Protein AF-A0A9D4Y4F7-F1 (afdb_monomer_lite)

Organism: Pisum sativum (NCBI:txid3888)

Radius of gyration: 18.5 Å; chains: 1; bounding box: 43×18×58 Å

Foldseek 3Di:
DDDDVVVVVVVVVVVVLVCCVVVVPVVNVVVLVVLLVVQLVVLVQDDDPPDPDPPSVVVSVVSSVVSCVVSVPDPVNDDDD

Sequence (81 aa):
MAGRGRDDAAIAEALGMLAGVLGGNPNVVGMGAARQLSEFQKNNPPMFKGAYDPDGAQKWLKEIERIFRVTECAENQKVRF

Secondary structure (DSSP, 8-state):
---SHHHHHHHHHHHHHHHHHHTT-HHHHHHHHHHHHHHHHHT-PPPP--SS-HHHHHHHHHHHHHHHHHTT--GGGSPP-

pLDDT: mean 76.45, std 13.03, range [42.41, 94.5]

Structure (mmCIF, N/CA/C/O backbone):
data_AF-A0A9D4Y4F7-F1
#
_entry.id   AF-A0A9D4Y4F7-F1
#
loop_
_atom_site.group_PDB
_atom_site.id
_atom_site.type_symbol
_atom_site.label_atom_id
_atom_site.label_alt_id
_atom_site.label_comp_id
_atom_site.label_asym_id
_atom_site.label_entity_id
_atom_site.label_seq_id
_atom_site.pdbx_PDB_ins_code
_atom_site.Cartn_x
_atom_site.Cartn_y
_atom_site.Cartn_z
_atom_site.occupancy
_atom_site.B_iso_or_equiv
_atom_site.auth_seq_id
_atom_site.auth_comp_id
_atom_site.auth_asym_id
_atom_site.auth_atom_id
_atom_site.pdbx_PDB_model_num
ATOM 1 N N . MET A 1 1 ? 12.246 2.792 -43.922 1.00 42.41 1 MET A N 1
ATOM 2 C CA . MET A 1 1 ? 13.426 2.499 -43.079 1.00 42.41 1 MET A CA 1
ATOM 3 C C . MET A 1 1 ? 13.198 3.072 -41.678 1.00 42.41 1 MET A C 1
ATOM 5 O O . MET A 1 1 ? 13.611 4.190 -41.419 1.00 42.41 1 MET A O 1
ATOM 9 N N . ALA A 1 2 ? 12.469 2.385 -40.794 1.00 50.94 2 ALA A N 1
ATOM 10 C CA . ALA A 1 2 ? 12.147 2.909 -39.459 1.00 50.94 2 ALA A CA 1
ATOM 11 C C . ALA A 1 2 ? 12.151 1.765 -38.440 1.00 50.94 2 ALA A C 1
ATOM 13 O O . ALA A 1 2 ? 11.128 1.128 -38.210 1.00 50.94 2 ALA A O 1
ATOM 14 N N . GLY A 1 3 ? 13.323 1.445 -37.891 1.00 53.78 3 GLY A N 1
ATOM 15 C CA . GLY A 1 3 ? 13.446 0.289 -36.998 1.00 53.78 3 GLY A CA 1
ATOM 16 C C . GLY A 1 3 ? 14.574 0.327 -35.977 1.00 53.78 3 GLY A C 1
ATOM 17 O O . GLY A 1 3 ? 14.682 -0.626 -35.235 1.00 53.78 3 GLY A O 1
ATOM 18 N N . ARG A 1 4 ? 15.398 1.383 -35.904 1.00 58.69 4 ARG A N 1
ATOM 19 C CA . ARG A 1 4 ? 16.610 1.358 -35.059 1.00 58.69 4 ARG A CA 1
ATOM 20 C C . ARG A 1 4 ? 16.454 2.029 -33.690 1.00 58.69 4 ARG A C 1
ATOM 22 O O . ARG A 1 4 ? 16.989 1.547 -32.710 1.00 58.69 4 ARG A O 1
ATOM 29 N N . GLY A 1 5 ? 15.638 3.080 -33.592 1.00 60.22 5 GLY A N 1
ATOM 30 C CA . GLY A 1 5 ? 15.551 3.879 -32.361 1.00 60.22 5 GLY A CA 1
ATOM 31 C C . GLY A 1 5 ? 14.763 3.260 -31.197 1.00 60.22 5 GLY A C 1
ATOM 32 O O . GLY A 1 5 ? 14.928 3.708 -30.068 1.00 60.22 5 GLY A O 1
ATOM 33 N N . ARG A 1 6 ? 13.901 2.258 -31.434 1.00 61.59 6 ARG A N 1
ATOM 34 C CA . ARG A 1 6 ? 13.136 1.603 -30.349 1.00 61.59 6 ARG A CA 1
ATOM 35 C C . ARG A 1 6 ? 13.993 0.627 -29.547 1.00 61.59 6 ARG A C 1
ATOM 37 O O . ARG A 1 6 ? 13.830 0.540 -28.335 1.00 61.59 6 ARG A O 1
ATOM 44 N N . ASP A 1 7 ? 14.916 -0.047 -30.221 1.00 76.50 7 ASP A N 1
ATOM 45 C CA . ASP A 1 7 ? 15.778 -1.050 -29.602 1.00 76.50 7 ASP A CA 1
ATOM 46 C C . ASP A 1 7 ? 16.914 -0.372 -28.825 1.00 76.50 7 ASP A C 1
ATOM 48 O O . ASP A 1 7 ? 17.198 -0.748 -27.691 1.00 76.50 7 ASP A O 1
ATOM 52 N N . ASP A 1 8 ? 17.476 0.710 -29.372 1.00 80.88 8 ASP A N 1
ATOM 53 C CA . ASP A 1 8 ? 18.517 1.506 -28.712 1.00 80.88 8 ASP A CA 1
ATOM 54 C C . ASP A 1 8 ? 18.022 2.129 -27.390 1.00 80.88 8 ASP A C 1
ATOM 56 O O . ASP A 1 8 ? 18.754 2.166 -26.399 1.00 80.88 8 ASP A O 1
ATOM 60 N N . ALA A 1 9 ? 16.759 2.570 -27.344 1.00 72.81 9 ALA A N 1
ATOM 61 C CA . ALA A 1 9 ? 16.143 3.112 -26.132 1.00 72.81 9 ALA A CA 1
ATOM 62 C C . ALA A 1 9 ? 15.939 2.036 -25.053 1.00 72.81 9 ALA A C 1
ATOM 64 O O . ALA A 1 9 ? 16.257 2.267 -23.887 1.00 72.81 9 ALA A O 1
ATOM 65 N N . ALA A 1 10 ? 15.471 0.849 -25.446 1.00 71.19 10 ALA A N 1
ATOM 66 C CA . ALA A 1 10 ? 15.295 -0.276 -24.530 1.00 71.19 10 ALA A CA 1
ATOM 67 C C . ALA A 1 10 ? 16.639 -0.771 -23.966 1.00 71.19 10 ALA A C 1
ATOM 69 O O . ALA A 1 10 ? 16.740 -1.105 -22.785 1.00 71.19 10 ALA A O 1
ATOM 70 N N . ILE A 1 11 ? 17.693 -0.770 -24.789 1.00 78.50 11 ILE A N 1
ATOM 71 C CA . ILE A 1 11 ? 19.051 -1.130 -24.365 1.00 78.50 11 ILE A CA 1
ATOM 72 C C . ILE A 1 11 ? 19.608 -0.091 -23.385 1.00 78.50 11 ILE A C 1
ATOM 74 O O . ILE A 1 11 ? 20.172 -0.461 -22.354 1.00 78.50 11 ILE A O 1
ATOM 78 N N . ALA A 1 12 ? 19.427 1.202 -23.665 1.00 74.88 12 ALA A N 1
ATOM 79 C CA . ALA A 1 12 ? 19.859 2.271 -22.768 1.00 74.88 12 ALA A CA 1
ATOM 80 C C . ALA A 1 12 ? 19.146 2.211 -21.404 1.00 74.88 12 ALA A C 1
ATOM 82 O O . ALA A 1 12 ? 19.783 2.400 -20.367 1.00 74.88 12 ALA A O 1
ATOM 83 N N . GLU A 1 13 ? 17.850 1.890 -21.392 1.00 72.25 13 GLU A N 1
ATOM 84 C CA . GLU A 1 13 ? 17.074 1.714 -20.162 1.00 72.25 13 GLU A CA 1
ATOM 85 C C . GLU A 1 13 ? 17.572 0.509 -19.347 1.00 72.25 13 GLU A C 1
ATOM 87 O O . GLU A 1 13 ? 17.853 0.641 -18.153 1.00 72.25 13 GLU A O 1
ATOM 92 N N . ALA A 1 14 ? 17.776 -0.640 -19.998 1.00 77.94 14 ALA A N 1
ATOM 93 C CA . ALA A 1 14 ? 18.285 -1.846 -19.347 1.00 77.94 14 ALA A CA 1
ATOM 94 C C . ALA A 1 14 ? 19.685 -1.637 -18.740 1.00 77.94 14 ALA A C 1
ATOM 96 O O . ALA A 1 14 ? 19.952 -2.073 -17.617 1.00 77.94 14 ALA A O 1
ATOM 97 N N . LEU A 1 15 ? 20.569 -0.922 -19.446 1.00 80.25 15 LEU A N 1
ATOM 98 C CA . LEU A 1 15 ? 21.898 -0.566 -18.942 1.00 80.25 15 LEU A CA 1
ATOM 99 C C . LEU A 1 15 ? 21.824 0.408 -17.760 1.00 80.25 15 LEU A C 1
ATOM 101 O O . LEU A 1 15 ? 22.566 0.240 -16.792 1.00 80.25 15 LEU A O 1
ATOM 105 N N . GLY A 1 16 ? 20.911 1.383 -17.797 1.00 74.94 16 GLY A N 1
ATOM 106 C CA . GLY A 1 16 ? 20.675 2.307 -16.685 1.00 74.94 16 GLY A CA 1
ATOM 107 C C . GLY A 1 16 ? 20.203 1.594 -15.415 1.00 74.94 16 GLY A C 1
ATOM 108 O O . GLY A 1 16 ? 20.704 1.872 -14.323 1.00 74.94 16 GLY A O 1
ATOM 109 N N . MET A 1 17 ? 19.301 0.618 -15.558 1.00 72.38 17 MET A N 1
ATOM 110 C CA . MET A 1 17 ? 18.839 -0.221 -14.448 1.00 72.38 17 MET A CA 1
ATOM 111 C C . MET A 1 17 ? 19.980 -1.060 -13.856 1.00 72.38 17 MET A C 1
ATOM 113 O O . MET A 1 17 ? 20.171 -1.065 -12.639 1.00 72.38 17 MET A O 1
ATOM 117 N N . LEU A 1 18 ? 20.779 -1.720 -14.703 1.00 75.81 18 LEU A N 1
ATOM 118 C CA . LEU A 1 18 ? 21.893 -2.562 -14.258 1.00 75.81 18 LEU A CA 1
ATOM 119 C C . LEU A 1 18 ? 22.987 -1.744 -13.552 1.00 75.81 18 LEU A C 1
ATOM 121 O O . LEU A 1 18 ? 23.485 -2.141 -12.498 1.00 75.81 18 LEU A O 1
ATOM 125 N N . ALA A 1 19 ? 23.326 -0.574 -14.102 1.00 74.25 19 ALA A N 1
ATOM 126 C CA . ALA A 1 19 ? 24.320 0.331 -13.533 1.00 74.25 19 ALA A CA 1
ATOM 127 C C . ALA A 1 19 ? 23.896 0.856 -12.157 1.00 74.25 19 ALA A C 1
ATOM 129 O O . ALA A 1 19 ? 24.722 0.965 -11.252 1.00 74.25 19 ALA A O 1
ATOM 130 N N . GLY A 1 20 ? 22.608 1.141 -11.965 1.00 67.81 20 GLY A N 1
ATOM 131 C CA . GLY A 1 20 ? 22.109 1.570 -10.667 1.00 67.81 20 GLY A CA 1
ATOM 132 C C . GLY A 1 20 ? 22.081 0.449 -9.618 1.00 67.81 20 GLY A C 1
ATOM 133 O O . GLY A 1 20 ? 22.377 0.717 -8.454 1.00 67.81 20 GLY A O 1
ATOM 134 N N . VAL A 1 21 ? 21.777 -0.794 -10.021 1.00 67.25 21 VAL A N 1
ATOM 135 C CA . VAL A 1 21 ? 21.799 -1.974 -9.133 1.00 67.25 21 VAL A CA 1
ATOM 136 C C . VAL A 1 21 ? 23.222 -2.275 -8.664 1.00 67.25 21 VAL A C 1
ATOM 138 O O . VAL A 1 21 ? 23.444 -2.483 -7.474 1.00 67.25 21 VAL A O 1
ATOM 141 N N . LEU A 1 22 ? 24.196 -2.248 -9.578 1.00 73.12 22 LEU A N 1
ATOM 142 C CA . LEU A 1 22 ? 25.605 -2.497 -9.254 1.00 73.12 22 LEU A CA 1
ATOM 143 C C . LEU A 1 22 ? 26.257 -1.316 -8.517 1.00 73.12 22 LEU A C 1
ATOM 145 O O . LEU A 1 22 ? 27.132 -1.520 -7.682 1.00 73.12 22 LEU A O 1
ATOM 149 N N . GLY A 1 23 ? 25.822 -0.087 -8.803 1.00 67.44 23 GLY A N 1
ATOM 150 C CA . GLY A 1 23 ? 26.343 1.137 -8.193 1.00 67.44 23 GLY A CA 1
ATOM 151 C C . GLY A 1 23 ? 25.707 1.518 -6.853 1.00 67.44 23 GLY A C 1
ATOM 152 O O . GLY A 1 23 ? 26.022 2.587 -6.336 1.00 67.44 23 GLY A O 1
ATOM 153 N N . GLY A 1 24 ? 24.789 0.707 -6.309 1.00 61.19 24 GLY A N 1
ATOM 154 C CA . GLY A 1 24 ? 24.085 1.012 -5.057 1.00 61.19 24 GLY A CA 1
ATOM 155 C C . GLY A 1 24 ? 23.293 2.322 -5.114 1.00 61.19 24 GLY A C 1
ATOM 156 O O . GLY A 1 24 ? 23.156 3.008 -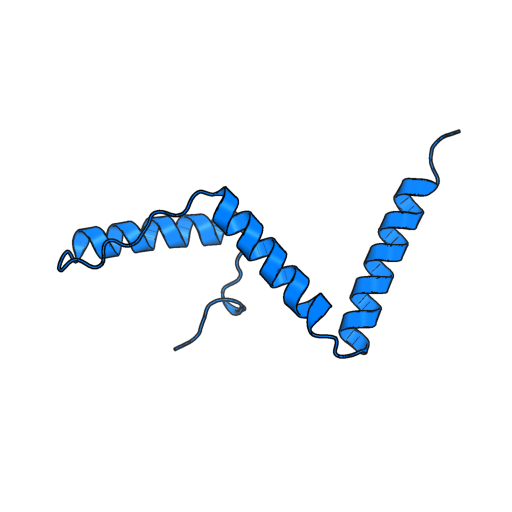4.103 1.00 61.19 24 GLY A O 1
ATOM 157 N N . ASN A 1 25 ? 22.819 2.713 -6.301 1.00 55.50 25 ASN A N 1
ATOM 158 C CA . ASN A 1 25 ? 22.206 4.016 -6.511 1.00 55.50 25 ASN A CA 1
ATOM 159 C C . ASN A 1 25 ? 20.731 3.965 -6.063 1.00 55.50 25 ASN A C 1
ATOM 161 O O . ASN A 1 25 ? 19.920 3.289 -6.707 1.00 55.50 25 ASN A O 1
ATOM 165 N N . PRO A 1 26 ? 20.331 4.671 -4.988 1.00 54.06 26 PRO A N 1
ATOM 166 C CA . PRO A 1 26 ? 18.967 4.595 -4.463 1.00 54.06 26 PRO A CA 1
ATOM 167 C C . PRO A 1 26 ? 17.919 5.108 -5.461 1.00 54.06 26 PRO A C 1
ATOM 169 O O . PRO A 1 26 ? 16.746 4.777 -5.330 1.00 54.06 26 PRO A O 1
ATOM 172 N N . ASN A 1 27 ? 18.329 5.857 -6.493 1.00 53.59 27 ASN A N 1
ATOM 173 C CA . ASN A 1 27 ? 17.438 6.342 -7.545 1.00 53.59 27 ASN A CA 1
ATOM 174 C C . ASN A 1 27 ? 16.833 5.218 -8.408 1.00 53.59 27 ASN A C 1
ATOM 176 O O . ASN A 1 27 ? 15.682 5.339 -8.810 1.00 53.59 27 ASN A O 1
ATOM 180 N N . VAL A 1 28 ? 17.538 4.103 -8.660 1.00 52.78 28 VAL A N 1
ATOM 181 C CA . VAL A 1 28 ? 16.961 2.977 -9.434 1.00 52.78 28 VAL A CA 1
ATOM 182 C C . VAL A 1 28 ? 16.115 2.037 -8.578 1.00 52.78 28 VAL A C 1
ATOM 184 O O . VAL A 1 28 ? 15.094 1.537 -9.040 1.00 52.78 28 VAL A O 1
ATOM 187 N N . VAL A 1 29 ? 16.483 1.853 -7.307 1.00 53.94 29 VAL A N 1
ATOM 188 C CA . VAL A 1 29 ? 15.680 1.103 -6.327 1.00 53.94 29 VAL A CA 1
ATOM 189 C C . VAL A 1 29 ? 14.402 1.889 -5.995 1.00 53.94 29 VAL A C 1
ATOM 191 O O . VAL A 1 29 ? 13.328 1.313 -5.832 1.00 53.94 29 VAL A O 1
ATOM 194 N N . GLY A 1 30 ? 14.493 3.222 -5.994 1.00 54.97 30 GLY A N 1
ATOM 195 C CA . GLY A 1 30 ? 13.374 4.147 -5.839 1.00 54.97 30 GLY A CA 1
ATOM 196 C C . GLY A 1 30 ? 12.499 4.300 -7.085 1.00 54.97 30 GLY A C 1
ATOM 197 O O . GLY A 1 30 ? 11.331 4.644 -6.943 1.00 54.97 30 GLY A O 1
ATOM 198 N N . MET A 1 31 ? 12.995 3.997 -8.291 1.00 56.81 31 MET A N 1
ATOM 199 C CA . MET A 1 31 ? 12.206 4.126 -9.524 1.00 56.81 31 MET A CA 1
ATOM 200 C C . MET A 1 31 ? 11.056 3.112 -9.587 1.00 56.81 31 MET A C 1
ATOM 202 O O . MET A 1 31 ? 9.961 3.451 -10.038 1.00 56.81 31 MET A O 1
ATOM 206 N N . GLY A 1 32 ? 11.266 1.900 -9.056 1.00 61.81 32 GLY A N 1
ATOM 207 C CA . GLY A 1 32 ? 10.205 0.904 -8.881 1.00 61.81 32 GLY A CA 1
ATOM 208 C C . GLY A 1 32 ? 9.119 1.382 -7.915 1.00 61.81 32 GLY A C 1
ATOM 209 O O . GLY A 1 32 ? 7.938 1.349 -8.252 1.00 61.81 32 GLY A O 1
ATOM 210 N N . ALA A 1 33 ? 9.513 1.921 -6.758 1.00 67.25 33 ALA A N 1
ATOM 211 C CA . ALA A 1 33 ? 8.578 2.468 -5.774 1.00 67.25 33 ALA A CA 1
ATOM 212 C C . ALA A 1 33 ? 7.847 3.720 -6.291 1.00 67.25 33 ALA A C 1
ATOM 214 O O . ALA A 1 33 ? 6.639 3.842 -6.116 1.00 67.25 33 ALA A O 1
ATOM 215 N N . ALA A 1 34 ? 8.537 4.629 -6.984 1.00 72.94 34 ALA A N 1
ATOM 216 C CA . ALA A 1 34 ? 7.937 5.823 -7.577 1.00 72.94 34 ALA A CA 1
ATOM 217 C C . ALA A 1 34 ? 6.920 5.467 -8.674 1.00 72.94 34 ALA A C 1
ATOM 219 O O . ALA A 1 34 ? 5.834 6.052 -8.732 1.00 72.94 34 ALA A O 1
ATOM 220 N N . ARG A 1 35 ? 7.228 4.466 -9.509 1.00 76.75 35 ARG A N 1
ATOM 221 C CA . ARG A 1 35 ? 6.295 3.931 -10.509 1.00 76.75 35 ARG A CA 1
ATOM 222 C C . ARG A 1 35 ? 5.083 3.279 -9.844 1.00 76.75 35 ARG A C 1
ATOM 224 O O . ARG A 1 35 ? 3.961 3.587 -10.225 1.00 76.75 35 ARG A O 1
ATOM 231 N N . GLN A 1 36 ? 5.287 2.457 -8.817 1.00 76.75 36 GLN A N 1
ATOM 232 C CA . GLN A 1 36 ? 4.196 1.817 -8.072 1.00 76.75 36 GLN A CA 1
ATOM 233 C C . GLN A 1 36 ? 3.295 2.827 -7.355 1.00 76.75 36 GLN A C 1
ATOM 235 O O . GLN A 1 36 ? 2.076 2.706 -7.415 1.00 76.75 36 GLN A O 1
ATOM 240 N N . LEU A 1 37 ? 3.870 3.863 -6.740 1.00 79.75 37 LEU A N 1
ATOM 241 C CA . LEU A 1 37 ? 3.111 4.962 -6.137 1.00 79.75 37 LEU A CA 1
ATOM 242 C C . LEU A 1 37 ? 2.313 5.748 -7.183 1.00 79.75 37 LEU A C 1
ATOM 244 O O . LEU A 1 37 ? 1.170 6.121 -6.924 1.00 79.75 37 LEU A O 1
ATOM 248 N N . SER A 1 38 ? 2.879 5.965 -8.371 1.00 83.19 38 SER A N 1
ATOM 249 C CA . SER A 1 38 ? 2.171 6.626 -9.473 1.00 83.19 38 SER A CA 1
ATOM 250 C C . SER A 1 38 ? 0.976 5.794 -9.950 1.00 83.19 38 SER A C 1
ATOM 252 O O . SER A 1 38 ? -0.112 6.335 -10.137 1.00 83.19 38 SER A O 1
ATOM 254 N N . GLU A 1 39 ? 1.137 4.475 -10.096 1.00 84.00 39 GLU A N 1
ATOM 255 C CA . GLU A 1 39 ? 0.031 3.569 -10.438 1.00 84.00 39 GLU A CA 1
ATOM 256 C C . GLU A 1 39 ? -1.013 3.486 -9.315 1.00 84.00 39 GLU A C 1
ATOM 258 O O . GLU A 1 39 ? -2.214 3.497 -9.581 1.00 84.00 39 GLU A O 1
ATOM 263 N N . PHE A 1 40 ? -0.588 3.492 -8.050 1.00 85.56 40 PHE A N 1
ATOM 264 C CA . PHE A 1 40 ? -1.490 3.551 -6.900 1.00 85.56 40 PHE A CA 1
ATOM 265 C C . PHE A 1 40 ? -2.353 4.818 -6.926 1.00 85.56 40 PHE A C 1
ATOM 267 O O . PHE A 1 40 ? -3.572 4.730 -6.794 1.00 85.56 40 PHE A O 1
ATOM 274 N N . GLN A 1 41 ? -1.756 5.987 -7.179 1.00 86.25 41 GLN A N 1
ATOM 275 C CA . GLN A 1 41 ? -2.496 7.249 -7.273 1.00 86.25 41 GLN A CA 1
ATOM 276 C C . GLN A 1 41 ? -3.473 7.286 -8.457 1.00 86.25 41 GLN A C 1
ATOM 278 O O . GLN A 1 41 ? -4.580 7.803 -8.306 1.00 86.25 41 GLN A O 1
ATOM 283 N N . LYS A 1 42 ? -3.125 6.694 -9.609 1.00 89.19 42 LYS A N 1
ATOM 284 C CA . LYS A 1 42 ? -4.032 6.596 -10.773 1.00 89.19 42 LYS A CA 1
ATOM 285 C C . LYS A 1 42 ? -5.322 5.827 -10.476 1.00 89.19 42 LYS A C 1
ATOM 287 O O . LYS A 1 42 ? -6.336 6.085 -11.116 1.00 89.19 42 LYS A O 1
ATOM 292 N N . ASN A 1 43 ? -5.302 4.918 -9.502 1.00 86.94 43 ASN A N 1
ATOM 293 C CA . ASN A 1 43 ? -6.479 4.159 -9.075 1.00 86.94 43 ASN A CA 1
ATOM 294 C C . ASN A 1 43 ? -7.397 4.936 -8.109 1.00 86.94 43 ASN A C 1
ATOM 296 O O . ASN A 1 43 ? -8.380 4.376 -7.630 1.00 86.94 43 ASN A O 1
ATOM 300 N N . ASN A 1 44 ? -7.102 6.215 -7.844 1.00 89.75 44 ASN A N 1
ATOM 301 C CA . ASN A 1 44 ? -7.898 7.120 -7.014 1.00 89.75 44 ASN A CA 1
ATOM 302 C C . ASN A 1 44 ? -8.258 6.521 -5.634 1.00 89.75 44 ASN A C 1
ATOM 304 O O . ASN A 1 44 ? -9.435 6.281 -5.342 1.00 89.75 44 ASN A O 1
ATOM 308 N N . PRO A 1 45 ? -7.249 6.240 -4.790 1.00 89.88 45 PRO A N 1
ATOM 309 C CA . PRO A 1 45 ? -7.453 5.578 -3.509 1.00 89.88 45 PRO A CA 1
ATOM 310 C C . PRO A 1 45 ? -8.375 6.405 -2.599 1.00 89.88 45 PRO A C 1
ATOM 312 O O . PRO A 1 45 ? -8.211 7.625 -2.496 1.00 89.88 45 PRO A O 1
ATOM 315 N N . PRO A 1 46 ? -9.336 5.769 -1.904 1.00 92.25 46 PRO A N 1
ATOM 316 C CA . PRO A 1 46 ? -10.225 6.482 -1.000 1.00 92.25 46 PRO A CA 1
ATOM 317 C C . PRO A 1 46 ? -9.450 7.057 0.193 1.00 92.25 46 PRO A C 1
ATOM 319 O O . PRO A 1 46 ? -8.542 6.424 0.735 1.00 92.25 46 PRO A O 1
ATOM 322 N N . MET A 1 47 ? -9.843 8.246 0.652 1.00 91.19 47 MET A N 1
ATOM 323 C CA . MET A 1 47 ? -9.259 8.867 1.842 1.00 91.19 47 MET A CA 1
ATOM 324 C C . MET A 1 47 ? -9.791 8.203 3.118 1.00 91.19 47 MET A C 1
ATOM 326 O O . MET A 1 47 ? -10.997 7.984 3.261 1.00 91.19 47 MET A O 1
ATOM 330 N N . PHE A 1 48 ? -8.898 7.909 4.063 1.00 91.81 48 PHE A N 1
ATOM 331 C CA . PHE A 1 48 ? -9.297 7.404 5.372 1.00 91.81 48 PHE A CA 1
ATOM 332 C C . PHE A 1 48 ? -9.881 8.540 6.214 1.00 91.81 48 PHE A C 1
ATOM 334 O O . PHE A 1 48 ? -9.218 9.547 6.448 1.00 91.81 48 PHE A O 1
ATOM 341 N N . LYS A 1 49 ? -11.124 8.382 6.681 1.00 88.06 49 LYS A N 1
ATOM 342 C CA . LYS A 1 49 ? -11.817 9.421 7.460 1.00 88.06 49 LYS A CA 1
ATOM 343 C C . LYS A 1 49 ? -11.383 9.494 8.929 1.00 88.06 49 LYS A C 1
ATOM 345 O O . LYS A 1 49 ? -11.687 10.486 9.578 1.00 88.06 49 LYS A O 1
ATOM 350 N N . GLY A 1 50 ? -10.713 8.465 9.461 1.00 84.19 50 GLY A N 1
ATOM 351 C CA . GLY A 1 50 ? -10.172 8.480 10.828 1.00 84.19 50 GLY A CA 1
ATOM 352 C C . GLY A 1 50 ? -11.204 8.551 11.963 1.00 84.19 50 GLY A C 1
ATOM 353 O O . GLY A 1 50 ? -10.846 8.937 13.071 1.00 84.19 50 GLY A O 1
ATOM 354 N N . ALA A 1 51 ? -12.471 8.209 11.710 1.00 86.62 51 ALA A N 1
ATOM 355 C CA . ALA A 1 51 ? -13.529 8.197 12.724 1.00 86.62 51 ALA A CA 1
ATOM 356 C C . ALA A 1 51 ? -13.574 6.865 13.499 1.00 86.62 51 ALA A C 1
ATOM 358 O O . ALA A 1 51 ? -13.047 5.854 13.031 1.00 86.62 51 ALA A O 1
ATOM 359 N N . TYR A 1 52 ? -14.251 6.846 14.655 1.00 85.94 52 TYR A N 1
ATOM 360 C CA . TYR A 1 52 ? -14.549 5.618 15.410 1.00 85.94 52 TYR A CA 1
ATOM 361 C C . TYR A 1 52 ? -15.654 4.807 14.709 1.00 85.94 52 TYR A C 1
ATOM 363 O O . TYR A 1 52 ? -16.791 4.728 15.165 1.00 85.94 52 TYR A O 1
ATOM 371 N N . ASP A 1 53 ? -15.316 4.269 13.541 1.00 91.44 53 ASP A N 1
ATOM 372 C CA . ASP A 1 53 ? -16.189 3.485 12.673 1.00 91.44 53 ASP A CA 1
ATOM 373 C C . ASP A 1 53 ? -15.430 2.218 12.240 1.00 91.44 53 ASP A C 1
ATOM 375 O O . ASP A 1 53 ? -14.671 2.255 11.262 1.00 91.44 53 ASP A O 1
ATOM 379 N N . PRO A 1 54 ? -15.552 1.108 12.994 1.00 91.44 54 PRO A N 1
ATOM 380 C CA . PRO A 1 54 ? -14.821 -0.120 12.696 1.00 91.44 54 PRO A CA 1
ATOM 381 C C . PRO A 1 54 ? -15.225 -0.717 11.340 1.00 91.44 54 PRO A C 1
ATOM 383 O O . PRO A 1 54 ? -14.360 -1.206 10.610 1.00 91.44 54 PRO A O 1
ATOM 386 N N . ASP A 1 55 ? -16.502 -0.622 10.962 1.00 92.38 55 ASP A N 1
ATOM 387 C CA . ASP A 1 55 ? -17.007 -1.097 9.671 1.00 92.38 55 ASP A CA 1
ATOM 388 C C . ASP A 1 55 ? -16.484 -0.238 8.515 1.00 92.38 55 ASP A C 1
ATOM 390 O O . ASP A 1 55 ? -16.014 -0.761 7.498 1.00 92.38 55 ASP A O 1
ATOM 394 N N . GLY A 1 56 ? -16.492 1.086 8.681 1.00 91.56 56 GLY A N 1
ATOM 395 C CA . GLY A 1 56 ? -15.912 2.026 7.727 1.00 91.56 56 GLY A CA 1
ATOM 396 C C . GLY A 1 56 ? -14.409 1.830 7.545 1.00 91.56 56 GLY A C 1
ATOM 397 O O . GLY A 1 56 ? -13.921 1.850 6.412 1.00 91.56 56 GLY A O 1
ATOM 398 N N . ALA A 1 57 ? -13.675 1.569 8.630 1.00 93.25 57 ALA A N 1
ATOM 399 C CA . ALA A 1 57 ? -12.247 1.267 8.578 1.00 93.25 57 ALA A CA 1
ATOM 400 C C . ALA A 1 57 ? -11.967 -0.055 7.846 1.00 93.25 57 ALA A C 1
ATOM 402 O O . ALA A 1 57 ? -11.092 -0.106 6.980 1.00 93.25 57 ALA A O 1
ATOM 403 N N . GLN A 1 58 ? -12.747 -1.104 8.124 1.00 93.19 58 GLN A N 1
ATOM 404 C CA . GLN A 1 58 ? -12.644 -2.380 7.413 1.00 93.19 58 GLN A CA 1
ATOM 405 C C . GLN A 1 58 ? -12.960 -2.240 5.923 1.00 93.19 58 GLN A C 1
ATOM 407 O O . GLN A 1 58 ? -12.261 -2.804 5.080 1.00 93.19 58 GLN A O 1
ATOM 412 N N . LYS A 1 59 ? -13.991 -1.466 5.574 1.00 93.25 59 LYS A N 1
ATOM 413 C CA . LYS A 1 59 ? -14.332 -1.190 4.177 1.00 93.25 59 LYS A CA 1
ATOM 414 C C . LYS A 1 59 ? -13.212 -0.429 3.469 1.00 93.25 59 LYS A C 1
ATOM 416 O O . LYS A 1 59 ? -12.841 -0.804 2.362 1.00 93.25 59 LYS A O 1
ATOM 421 N N . TRP A 1 60 ? -12.648 0.592 4.113 1.00 94.50 60 TRP A N 1
ATOM 422 C CA . TRP A 1 60 ? -11.516 1.344 3.574 1.00 94.50 60 TRP A CA 1
ATOM 423 C C . TRP A 1 60 ? -10.301 0.441 3.316 1.00 94.50 60 TRP A C 1
ATOM 425 O O . TRP A 1 60 ? -9.750 0.471 2.218 1.00 94.50 60 TRP A O 1
ATOM 435 N N . LEU A 1 61 ? -9.942 -0.425 4.272 1.00 92.88 61 LEU A N 1
ATOM 436 C CA . LEU A 1 61 ? -8.837 -1.377 4.110 1.00 92.88 61 LEU A CA 1
ATOM 437 C C . LEU A 1 61 ? -9.041 -2.310 2.909 1.00 92.88 61 LEU A C 1
ATOM 439 O O . LEU A 1 61 ? -8.125 -2.469 2.106 1.00 92.88 61 LEU A O 1
ATOM 443 N N . LYS A 1 62 ? -10.243 -2.877 2.735 1.00 92.69 62 LYS A N 1
ATOM 444 C CA . LYS A 1 62 ? -10.547 -3.766 1.598 1.00 92.69 62 LYS A CA 1
ATOM 445 C C . LYS A 1 62 ? -10.362 -3.081 0.243 1.00 92.69 62 LYS A C 1
ATOM 447 O O . LYS A 1 62 ? -9.824 -3.691 -0.681 1.00 92.69 62 LYS A O 1
ATOM 452 N N . GLU A 1 63 ? -10.785 -1.825 0.120 1.00 91.94 63 GLU A N 1
ATOM 453 C CA . GLU A 1 63 ? -10.608 -1.050 -1.115 1.00 91.94 63 GLU A CA 1
ATOM 454 C C . GLU A 1 63 ? -9.126 -0.756 -1.392 1.00 91.94 63 GLU A C 1
ATOM 456 O O . GLU A 1 63 ? -8.660 -0.904 -2.522 1.00 91.94 63 GLU A O 1
ATOM 461 N N . ILE A 1 64 ? -8.353 -0.418 -0.358 1.00 90.75 64 ILE A N 1
ATOM 462 C CA . ILE A 1 64 ? -6.907 -0.191 -0.480 1.00 90.75 64 ILE A CA 1
ATOM 463 C C . ILE A 1 64 ? -6.168 -1.477 -0.881 1.00 90.75 64 ILE A C 1
ATOM 465 O O . ILE A 1 64 ? -5.338 -1.457 -1.791 1.00 90.75 64 ILE A O 1
ATOM 469 N N . GLU A 1 65 ? -6.496 -2.618 -0.272 1.00 89.44 65 GLU A N 1
ATOM 470 C CA . GLU A 1 65 ? -5.919 -3.915 -0.645 1.00 89.44 65 GLU A CA 1
ATOM 471 C C . GLU A 1 65 ? -6.240 -4.308 -2.088 1.00 89.44 65 GLU A C 1
ATOM 473 O O . GLU A 1 65 ? -5.392 -4.873 -2.7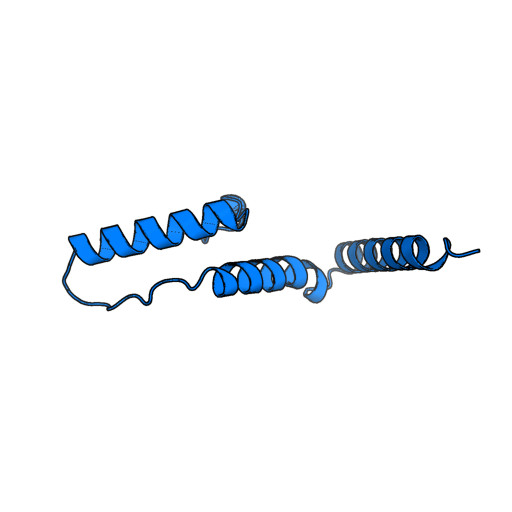83 1.00 89.44 65 GLU A O 1
ATOM 478 N N . ARG A 1 66 ? -7.455 -4.010 -2.560 1.00 89.38 66 ARG A N 1
ATOM 479 C CA . ARG A 1 66 ? -7.843 -4.237 -3.955 1.00 89.38 66 ARG A CA 1
ATOM 480 C C . ARG A 1 66 ? -6.945 -3.446 -4.906 1.00 89.38 66 ARG A C 1
ATOM 482 O O . ARG A 1 66 ? -6.500 -4.009 -5.902 1.00 89.38 66 ARG A O 1
ATOM 489 N N . ILE A 1 67 ? -6.650 -2.185 -4.594 1.00 88.50 67 ILE A N 1
ATOM 490 C CA . ILE A 1 67 ? -5.759 -1.354 -5.414 1.00 88.50 67 ILE A CA 1
ATOM 491 C C . ILE A 1 67 ? -4.350 -1.949 -5.435 1.00 88.50 67 ILE A C 1
ATOM 493 O O . ILE A 1 67 ? -3.793 -2.130 -6.514 1.00 88.50 67 ILE A O 1
ATOM 497 N N . PHE A 1 68 ? -3.808 -2.347 -4.279 1.00 84.88 68 PHE A N 1
ATOM 498 C CA . PHE A 1 68 ? -2.478 -2.963 -4.219 1.00 84.88 68 PHE A CA 1
ATOM 499 C C . PHE A 1 68 ? -2.352 -4.237 -5.063 1.0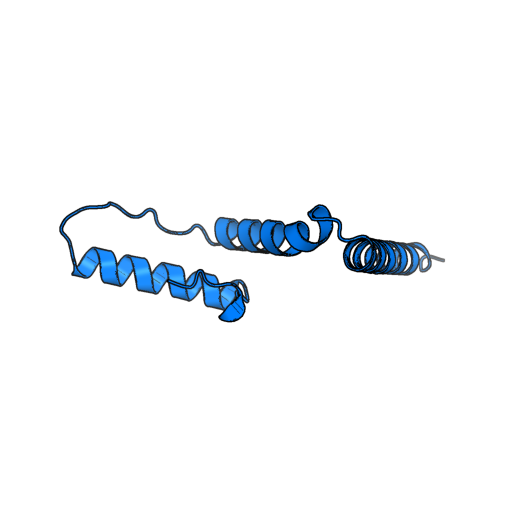0 84.88 68 PHE A C 1
ATOM 501 O O . PHE A 1 68 ? -1.307 -4.454 -5.678 1.00 84.88 68 PHE A O 1
ATOM 508 N N . ARG A 1 69 ? -3.411 -5.057 -5.140 1.00 83.38 69 ARG A N 1
ATOM 509 C CA . ARG A 1 69 ? -3.444 -6.239 -6.021 1.00 83.38 69 ARG A CA 1
ATOM 510 C C . ARG A 1 69 ? -3.378 -5.862 -7.502 1.00 83.38 69 ARG A C 1
ATOM 512 O O . ARG A 1 69 ? -2.729 -6.566 -8.264 1.00 83.38 69 ARG A O 1
ATOM 519 N N . VAL A 1 70 ? -4.043 -4.777 -7.906 1.00 82.94 70 VAL A N 1
ATOM 520 C CA . VAL A 1 70 ? -4.050 -4.300 -9.301 1.00 82.94 70 VAL A CA 1
ATOM 521 C C . VAL A 1 70 ? -2.715 -3.660 -9.678 1.00 82.94 70 VAL A C 1
ATOM 523 O O . VAL A 1 70 ? -2.258 -3.826 -10.801 1.00 82.94 70 VAL A O 1
ATOM 526 N N . THR A 1 71 ? -2.058 -2.972 -8.744 1.00 80.00 71 THR A N 1
ATOM 527 C CA . THR A 1 71 ? -0.752 -2.334 -8.974 1.00 80.00 71 THR A CA 1
ATOM 528 C C . THR A 1 71 ? 0.438 -3.297 -8.842 1.00 80.00 71 THR A C 1
ATOM 530 O O . THR A 1 71 ? 1.568 -2.831 -8.719 1.00 80.00 71 THR A O 1
ATOM 533 N N . GLU A 1 72 ? 0.193 -4.615 -8.808 1.00 72.12 72 GLU A N 1
ATOM 534 C CA . GLU A 1 72 ? 1.206 -5.674 -8.636 1.00 72.12 72 GLU A CA 1
ATOM 535 C C . GLU A 1 72 ? 2.136 -5.444 -7.426 1.00 72.12 72 GLU A C 1
ATOM 537 O O . GLU A 1 72 ? 3.323 -5.770 -7.453 1.00 72.12 72 GLU A O 1
ATOM 542 N N . CYS A 1 73 ? 1.606 -4.865 -6.341 1.00 71.50 73 CYS A N 1
ATOM 543 C CA . CYS A 1 73 ? 2.379 -4.634 -5.124 1.00 71.50 73 CYS A CA 1
ATOM 544 C C . CYS A 1 73 ? 2.598 -5.976 -4.417 1.00 71.50 73 CYS A C 1
ATOM 546 O O . CYS A 1 73 ? 1.660 -6.570 -3.875 1.00 71.50 73 CYS A O 1
ATOM 548 N N . ALA A 1 74 ? 3.829 -6.481 -4.459 1.00 69.81 74 ALA A N 1
ATOM 549 C CA . ALA A 1 74 ? 4.157 -7.782 -3.898 1.00 69.81 74 ALA A CA 1
ATOM 550 C C . ALA A 1 74 ? 4.205 -7.731 -2.357 1.00 69.81 74 ALA A C 1
ATOM 552 O O . ALA A 1 74 ? 4.543 -6.710 -1.761 1.00 69.81 74 ALA A O 1
ATOM 553 N N . GLU A 1 75 ? 3.892 -8.842 -1.679 1.00 70.44 75 GLU A N 1
ATOM 554 C CA . GLU A 1 75 ? 3.842 -8.896 -0.203 1.00 70.44 75 GLU A CA 1
ATOM 555 C C . GLU A 1 75 ? 5.167 -8.506 0.472 1.00 70.44 75 GLU A C 1
ATOM 557 O O . GLU A 1 75 ? 5.175 -7.980 1.581 1.00 70.44 75 GLU A O 1
ATOM 562 N N . ASN A 1 76 ? 6.303 -8.730 -0.191 1.00 68.69 76 ASN A N 1
ATOM 563 C CA . ASN A 1 76 ? 7.620 -8.312 0.295 1.00 68.69 76 ASN A CA 1
ATOM 564 C C . ASN A 1 76 ? 7.841 -6.791 0.239 1.00 68.69 76 ASN A C 1
ATOM 566 O O . ASN A 1 76 ? 8.790 -6.308 0.849 1.00 68.69 76 ASN A O 1
ATOM 570 N N . GLN A 1 77 ? 6.997 -6.054 -0.484 1.00 69.50 77 GLN A N 1
ATOM 571 C CA . GLN A 1 77 ? 7.008 -4.592 -0.538 1.00 69.50 77 GLN A CA 1
ATOM 572 C C . GLN A 1 77 ? 6.067 -3.958 0.487 1.00 69.50 77 GLN A C 1
ATOM 574 O O . GLN A 1 77 ? 6.139 -2.751 0.721 1.00 69.50 77 GLN A O 1
ATOM 579 N N . LYS A 1 78 ? 5.189 -4.751 1.114 1.00 73.00 78 LYS A N 1
ATOM 580 C CA . LYS A 1 78 ? 4.359 -4.256 2.207 1.00 73.00 78 LYS A CA 1
ATOM 581 C C . LYS A 1 78 ? 5.216 -3.985 3.433 1.00 73.00 78 LYS A C 1
ATOM 583 O O . LY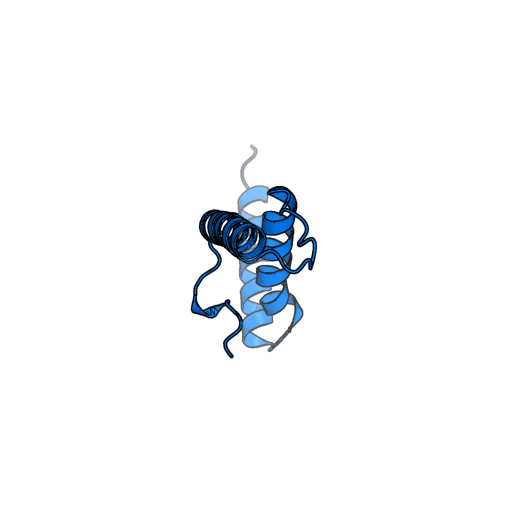S A 1 78 ? 6.138 -4.735 3.757 1.00 73.00 78 LYS A O 1
ATOM 588 N N . VAL A 1 79 ? 4.864 -2.913 4.138 1.00 77.06 79 V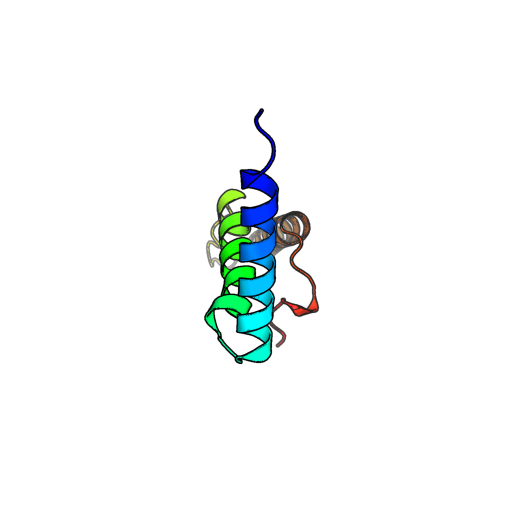AL A N 1
ATOM 589 C CA . VAL A 1 79 ? 5.470 -2.585 5.427 1.00 77.06 79 VAL A CA 1
ATOM 590 C C . VAL A 1 79 ? 5.193 -3.733 6.393 1.00 77.06 79 VAL A C 1
ATOM 592 O O . VAL A 1 79 ? 4.043 -4.117 6.603 1.00 77.06 79 VAL A O 1
ATOM 595 N N . ARG A 1 80 ? 6.265 -4.295 6.952 1.00 75.88 80 ARG A N 1
ATOM 596 C CA . ARG A 1 80 ? 6.196 -5.282 8.029 1.00 75.88 80 ARG A CA 1
ATOM 597 C C . ARG A 1 80 ? 6.208 -4.540 9.362 1.00 75.88 80 ARG A C 1
ATOM 599 O O . ARG A 1 80 ? 7.012 -3.624 9.526 1.00 75.88 80 ARG A O 1
ATOM 606 N N . PHE A 1 81 ? 5.319 -4.934 10.267 1.00 58.03 81 PHE A N 1
ATOM 607 C CA . PHE A 1 81 ? 5.255 -4.449 11.645 1.00 58.03 81 PHE A CA 1
ATOM 608 C C . PHE A 1 81 ? 5.799 -5.514 12.593 1.00 58.03 81 PHE A C 1
ATOM 610 O O . PHE A 1 81 ? 5.619 -6.714 12.273 1.00 58.03 81 PHE A O 1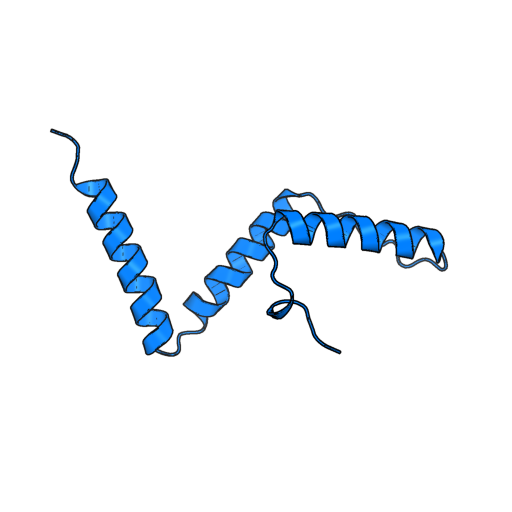
#